Protein AF-A0A6M0AUX8-F1 (afdb_monomer)

Mean predicted aligned error: 8.66 Å

pLDDT: mean 88.02, std 15.2, range [49.84, 98.62]

Sequence (86 aa):
MKFSELLLDSQSQRAIASRIYGVVVGVVTNNQDPEGLGRVKVKYPWLSDEDESDWARIAVTMAGDKRGMYFLPEVDDEVLVAFEHG

Nearest PDB structures (foldseek):
  7aef-assembly1_q  TM=8.353E-01  e=1.362E-05  Algoriphagus machipongonensis
  7b5h-assembly1_AJ  TM=8.438E-01  e=7.020E-05  Nostoc sp. PCC 7120 = FACHB-418
  8gra-assembly1_G  TM=8.857E-01  e=2.440E-04  Bacteroides fragilis
  8kea-assembly1_F  TM=6.554E-01  e=4.436E-05  unclassified Caudoviricetes
  6rbk-assembly1_C  TM=7.771E-01  e=7.387E-03  Serratia entomophila

Radius of gyration: 17.55 Å; Cα contacts (8 Å, |Δi|>4): 120; chains: 1; bounding box: 47×41×32 Å

Solvent-accessible surface area (backbone atoms only — not comparable to full-atom values): 5465 Å² total; per-residue (Å²): 136,60,75,68,57,60,53,51,47,57,63,60,63,58,54,81,67,77,58,46,84,58,71,44,69,28,33,27,70,40,51,83,40,93,82,70,78,63,26,33,22,29,26,35,86,89,79,41,96,84,54,70,50,71,79,37,79,73,91,61,99,39,85,52,92,99,44,65,63,89,82,78,72,51,67,72,37,79,43,81,45,70,50,90,91,47

Foldseek 3Di:
DDPVVVVVCVVPVVDCPPADQFKAKWFFADQPDPVPQRWTKTDGPVPDPPDIDDTDDDDFPDDDDVDGDDDRDDGGDMDIDDDDVD

Secondary structure (DSSP, 8-state):
--HHHHHHHHHHSS-------SEEEEEEEE---TTSS--BEEE-TTT-SS-----BPPP-S-EETTEE---PPPTT-EEEEE-TT-

Structure (mmCIF, N/CA/C/O backbone):
data_AF-A0A6M0AUX8-F1
#
_entry.id   AF-A0A6M0AUX8-F1
#
loop_
_atom_site.group_PDB
_atom_site.id
_atom_site.type_symbol
_atom_site.label_atom_id
_atom_site.label_alt_id
_atom_site.label_comp_id
_atom_site.label_asym_id
_atom_site.label_entity_id
_atom_site.label_seq_id
_atom_site.pdbx_PDB_ins_code
_atom_site.Cartn_x
_atom_site.Cartn_y
_atom_site.Cartn_z
_atom_site.occupancy
_atom_site.B_iso_or_equiv
_atom_site.auth_seq_id
_atom_site.auth_comp_id
_atom_site.auth_asym_id
_atom_site.auth_atom_id
_atom_site.pdbx_PDB_model_num
ATOM 1 N N . MET A 1 1 ? -34.329 29.069 4.414 1.00 52.34 1 MET A N 1
ATOM 2 C CA . MET A 1 1 ? -33.022 28.418 4.192 1.00 52.34 1 MET A CA 1
ATOM 3 C C . MET A 1 1 ? -32.784 28.358 2.697 1.00 52.34 1 MET A C 1
ATOM 5 O O . MET A 1 1 ? -33.693 27.940 1.983 1.00 52.34 1 MET A O 1
ATOM 9 N N . LYS A 1 2 ? -31.668 28.909 2.208 1.00 68.12 2 LYS A N 1
ATOM 10 C CA . LYS A 1 2 ? -31.425 29.054 0.763 1.00 68.12 2 LYS A CA 1
ATOM 11 C C . LYS A 1 2 ? -30.769 27.782 0.221 1.00 68.12 2 LYS A C 1
ATOM 13 O O . LYS A 1 2 ? -29.830 27.274 0.812 1.00 68.12 2 LYS A O 1
ATOM 18 N N . PHE A 1 3 ? -31.221 27.301 -0.938 1.00 69.00 3 PHE A N 1
ATOM 19 C CA . PHE A 1 3 ? -30.674 26.116 -1.625 1.00 69.00 3 PHE A CA 1
ATOM 20 C C . PHE A 1 3 ? -29.154 26.210 -1.888 1.00 69.00 3 PHE A C 1
ATOM 22 O O . PHE A 1 3 ? -28.460 25.202 -1.939 1.00 69.00 3 PHE A O 1
ATOM 29 N N . SER A 1 4 ? -28.619 27.433 -1.977 1.00 64.38 4 SER A N 1
ATOM 30 C CA . SER A 1 4 ? -27.180 27.704 -2.062 1.00 64.38 4 SER A CA 1
ATOM 31 C C . SER A 1 4 ? -26.399 27.312 -0.803 1.00 64.38 4 SER A C 1
ATOM 33 O O . SER A 1 4 ? -25.246 26.918 -0.916 1.00 64.38 4 SER A O 1
ATOM 35 N N . GLU A 1 5 ? -27.003 27.404 0.384 1.00 65.44 5 GLU A N 1
ATOM 36 C CA . GLU A 1 5 ? -26.367 27.024 1.657 1.00 65.44 5 GLU A CA 1
ATOM 37 C C . GLU A 1 5 ? -26.234 25.497 1.762 1.00 65.44 5 GLU A C 1
ATOM 39 O O . GLU A 1 5 ? -25.199 25.003 2.189 1.00 65.44 5 GLU A O 1
ATOM 44 N N . LEU A 1 6 ? -27.217 24.747 1.246 1.00 63.75 6 LEU A N 1
ATOM 45 C CA . LEU A 1 6 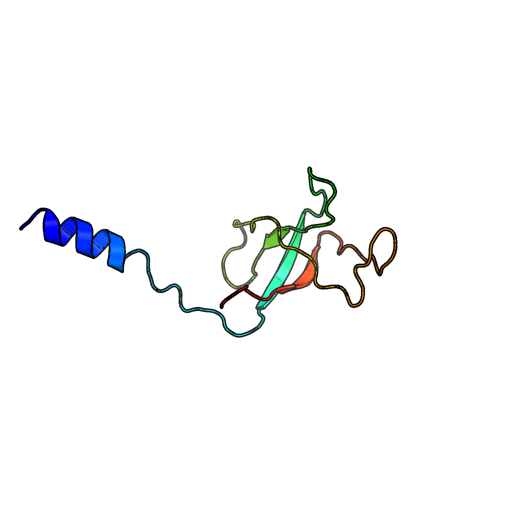? -27.196 23.278 1.199 1.00 63.75 6 LEU A CA 1
ATOM 46 C C . LEU A 1 6 ? -26.087 22.732 0.276 1.00 63.75 6 LEU A C 1
ATOM 48 O O . LEU A 1 6 ? -25.484 21.696 0.549 1.00 63.75 6 LEU A O 1
ATOM 52 N N . LEU A 1 7 ? -25.797 23.440 -0.821 1.00 62.97 7 LEU A N 1
ATOM 53 C CA . LEU A 1 7 ? -24.708 23.087 -1.737 1.00 62.97 7 LEU A CA 1
ATOM 54 C C . LEU A 1 7 ? -23.331 23.445 -1.164 1.00 62.97 7 LEU A C 1
ATOM 56 O O . LEU A 1 7 ? -22.380 22.694 -1.382 1.00 62.97 7 LEU A O 1
ATOM 60 N N . LEU A 1 8 ? -23.229 24.544 -0.410 1.00 58.53 8 LEU A N 1
ATOM 61 C CA . LEU A 1 8 ? -22.000 24.928 0.289 1.00 58.53 8 LEU A CA 1
ATOM 62 C C . LEU A 1 8 ? -21.655 23.934 1.404 1.00 58.53 8 LEU A C 1
ATOM 64 O O . LEU A 1 8 ? -20.491 23.552 1.507 1.00 58.53 8 LEU A O 1
ATOM 68 N N . ASP A 1 9 ? -22.657 23.442 2.139 1.00 58.06 9 ASP A N 1
ATOM 69 C CA . ASP A 1 9 ? -22.475 22.378 3.133 1.00 58.06 9 ASP A CA 1
ATOM 70 C C . ASP A 1 9 ? -22.024 21.061 2.493 1.00 58.06 9 ASP A C 1
ATOM 72 O O . ASP A 1 9 ? -21.118 20.420 3.001 1.00 58.06 9 ASP A O 1
ATOM 76 N N . SER A 1 10 ? -22.534 20.684 1.314 1.00 59.06 10 SER A N 1
ATOM 77 C CA . SER A 1 10 ? -22.071 19.462 0.627 1.00 59.06 10 SER A CA 1
ATOM 78 C C . SER A 1 10 ? -20.612 19.529 0.140 1.00 59.06 10 SER A C 1
ATOM 80 O O . SER A 1 10 ? -19.934 18.505 0.051 1.00 59.06 10 SER A O 1
ATOM 82 N N . GLN A 1 11 ? -20.115 20.732 -0.176 1.00 56.97 11 GLN A N 1
ATOM 83 C CA . GLN A 1 11 ? -18.734 20.957 -0.618 1.00 56.97 11 GLN A CA 1
ATOM 84 C C . GLN A 1 11 ? -17.768 21.097 0.567 1.00 56.97 11 GLN A C 1
ATOM 86 O O . GLN A 1 11 ? -16.611 20.709 0.438 1.00 56.97 11 GLN A O 1
ATOM 91 N N . SER A 1 12 ? -18.230 21.590 1.722 1.00 53.66 12 SER A N 1
ATOM 92 C CA . SER A 1 12 ? -17.462 21.624 2.977 1.00 53.66 12 SER A CA 1
ATOM 93 C C . SER A 1 12 ? -17.519 20.294 3.754 1.00 53.66 12 SER A C 1
ATOM 95 O O . SER A 1 12 ? -16.562 19.952 4.447 1.00 53.66 12 SER A O 1
ATOM 97 N N . GLN A 1 13 ? -18.593 19.507 3.588 1.00 49.84 13 GLN A N 1
ATOM 98 C CA . GLN A 1 13 ? -18.770 18.137 4.101 1.00 49.84 13 GLN A CA 1
ATOM 99 C C . GLN A 1 13 ? -18.168 17.052 3.205 1.00 49.84 13 GLN A C 1
ATOM 101 O O . GLN A 1 13 ? -18.126 15.893 3.622 1.00 49.84 13 GLN A O 1
ATOM 106 N N . ARG A 1 14 ? -17.585 17.396 2.043 1.00 50.84 14 ARG A N 1
ATOM 107 C CA . ARG A 1 14 ? -16.395 16.665 1.571 1.00 50.84 14 ARG A CA 1
ATOM 108 C C . ARG A 1 14 ? -15.287 16.982 2.559 1.00 50.84 14 ARG A C 1
ATOM 110 O O . ARG A 1 14 ? -14.449 17.846 2.321 1.00 50.84 14 ARG A O 1
ATOM 117 N N . ALA A 1 15 ? -15.419 16.359 3.724 1.00 50.88 15 ALA A N 1
ATOM 118 C CA . ALA A 1 15 ? -14.659 16.646 4.904 1.00 50.88 15 ALA A CA 1
ATOM 119 C C . ALA A 1 15 ? -13.191 16.712 4.517 1.00 50.88 15 ALA A C 1
ATOM 121 O O . ALA A 1 15 ? -12.692 15.903 3.730 1.00 50.88 15 ALA A O 1
ATOM 122 N N . ILE A 1 16 ? -12.501 17.667 5.118 1.00 52.47 16 ILE A N 1
ATOM 123 C CA . ILE A 1 16 ? -11.088 17.534 5.404 1.00 52.47 16 ILE A CA 1
ATOM 124 C C . ILE A 1 16 ? -10.972 16.248 6.241 1.00 52.47 16 ILE A C 1
ATOM 126 O O . ILE A 1 16 ? -10.931 16.301 7.466 1.00 52.47 16 ILE A O 1
ATOM 130 N N . ALA A 1 17 ? -10.996 15.074 5.602 1.00 62.56 17 ALA A N 1
ATOM 131 C CA . ALA A 1 17 ? -10.331 13.913 6.147 1.00 62.56 17 ALA A CA 1
ATOM 132 C C . ALA A 1 17 ? -8.922 14.433 6.405 1.00 62.56 17 ALA A C 1
ATOM 134 O O . ALA A 1 17 ? -8.275 14.951 5.489 1.00 62.56 17 ALA A O 1
ATOM 135 N N . SER A 1 18 ? -8.537 14.496 7.678 1.00 75.94 18 SER A N 1
ATOM 136 C CA . SER A 1 18 ? -7.238 15.028 8.056 1.00 75.94 18 SER A CA 1
ATOM 137 C C . SER A 1 18 ? -6.195 14.279 7.241 1.00 75.94 18 SER A C 1
ATOM 139 O O . SER A 1 18 ? -6.053 13.068 7.404 1.00 75.94 18 SER A O 1
ATOM 141 N N . ARG A 1 19 ? -5.532 14.994 6.332 1.00 85.81 19 ARG A N 1
ATOM 142 C CA . ARG A 1 19 ? -4.506 14.424 5.465 1.00 85.81 19 ARG A CA 1
ATOM 143 C C . ARG A 1 19 ? -3.471 13.697 6.310 1.00 85.81 19 ARG A C 1
ATOM 145 O O . ARG A 1 19 ? -3.005 14.243 7.316 1.00 85.81 19 ARG A O 1
ATOM 152 N N . ILE A 1 20 ? -3.108 12.488 5.907 1.00 89.38 20 ILE A N 1
ATOM 153 C CA . ILE A 1 20 ? -2.115 11.678 6.596 1.00 89.38 20 ILE A CA 1
ATOM 154 C C . ILE A 1 20 ? -0.777 11.908 5.904 1.00 89.38 20 ILE A C 1
ATOM 156 O O . ILE A 1 20 ? -0.384 11.213 4.977 1.00 89.38 20 ILE A O 1
ATOM 160 N N . TYR A 1 21 ? -0.028 12.890 6.399 1.00 90.75 21 TYR A N 1
ATOM 161 C CA . TYR A 1 21 ? 1.304 13.210 5.871 1.00 90.75 21 TYR A CA 1
ATOM 162 C C . TYR A 1 21 ? 2.405 12.210 6.282 1.00 90.75 21 TYR A C 1
ATOM 164 O O . TYR A 1 21 ? 3.568 12.403 5.933 1.00 90.75 21 TYR A O 1
ATOM 172 N N . GLY A 1 22 ? 2.061 11.178 7.058 1.00 92.88 22 GLY A N 1
ATOM 173 C CA . GLY A 1 22 ? 2.967 10.116 7.497 1.00 92.88 22 GLY A CA 1
ATOM 174 C C . GLY A 1 22 ? 2.694 8.782 6.803 1.00 92.88 22 GLY A C 1
ATOM 175 O O . GLY A 1 22 ? 2.023 8.718 5.776 1.00 92.88 22 GLY A O 1
ATOM 176 N N . VAL A 1 23 ? 3.203 7.706 7.401 1.00 96.38 23 VAL A N 1
ATOM 177 C CA . VAL A 1 23 ? 2.850 6.332 7.025 1.00 96.38 23 VAL A CA 1
ATOM 178 C C . VAL A 1 23 ? 1.966 5.709 8.096 1.00 96.38 23 VAL A C 1
ATOM 180 O O . VAL A 1 23 ? 2.092 6.038 9.276 1.00 96.38 23 VAL A O 1
ATOM 183 N N . VAL A 1 24 ? 1.094 4.797 7.685 1.00 96.31 24 VAL A N 1
ATOM 184 C CA . VAL A 1 24 ? 0.284 3.971 8.588 1.00 96.31 24 VAL A CA 1
ATOM 185 C C . VAL A 1 24 ? 0.578 2.499 8.356 1.00 96.31 24 VAL A C 1
ATOM 187 O O . VAL A 1 24 ? 1.078 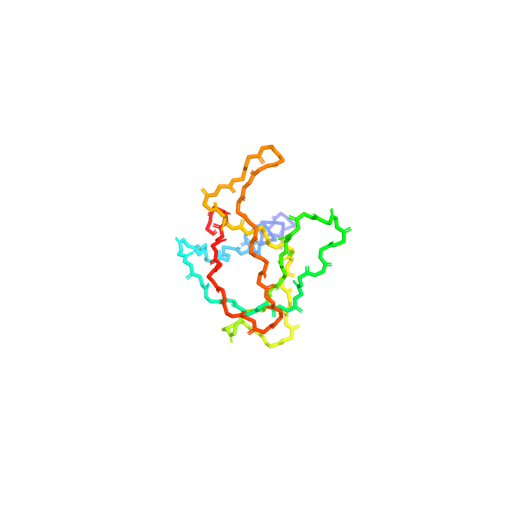2.115 7.301 1.00 96.31 24 VAL A O 1
ATOM 190 N N . VAL A 1 25 ? 0.245 1.676 9.344 1.00 97.50 25 VAL A N 1
ATOM 191 C CA . VAL A 1 25 ? 0.272 0.222 9.198 1.00 97.50 25 VAL A CA 1
ATOM 192 C C . VAL A 1 25 ? -0.984 -0.236 8.458 1.00 97.50 25 VAL A C 1
ATOM 194 O O . VAL A 1 25 ? -2.093 0.202 8.781 1.00 97.50 25 VAL A O 1
ATOM 197 N N . GLY A 1 26 ? -0.799 -1.120 7.482 1.00 97.81 26 GLY A N 1
ATOM 198 C CA . GLY A 1 26 ? -1.855 -1.882 6.825 1.00 97.81 26 GLY A CA 1
ATOM 199 C C . GLY A 1 26 ? -1.532 -3.374 6.839 1.00 97.81 26 GLY A C 1
ATOM 200 O O . GLY A 1 26 ? -0.370 -3.758 6.942 1.00 97.81 26 GLY A O 1
ATOM 201 N N . VAL A 1 27 ? -2.562 -4.206 6.730 1.00 98.38 27 VAL A N 1
ATOM 202 C CA . VAL A 1 27 ? -2.430 -5.663 6.589 1.00 98.38 27 VAL A CA 1
ATOM 203 C C . VAL A 1 27 ? -2.991 -6.060 5.237 1.00 98.38 27 VAL A C 1
ATOM 205 O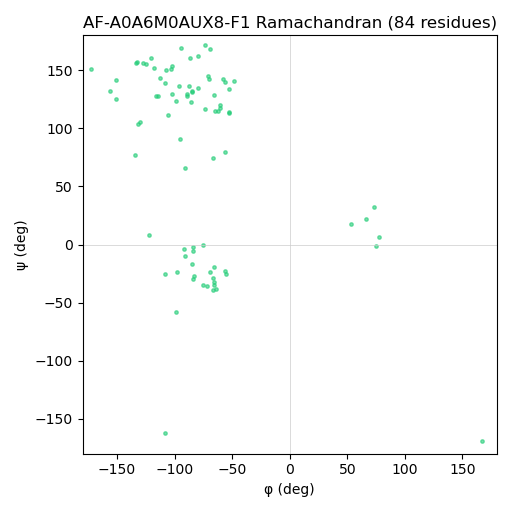 O . VAL A 1 27 ? -4.112 -5.670 4.910 1.00 98.38 27 VAL A O 1
ATOM 208 N N . VAL A 1 28 ? -2.224 -6.803 4.447 1.00 98.56 28 VAL A N 1
ATOM 209 C CA . VAL A 1 28 ? -2.611 -7.199 3.089 1.00 98.56 28 VAL A CA 1
ATOM 210 C C . VAL A 1 28 ? -3.822 -8.127 3.130 1.00 98.56 28 VAL A C 1
ATOM 212 O O . VAL A 1 28 ? -3.823 -9.137 3.827 1.00 98.56 28 VAL A O 1
ATOM 215 N N . THR A 1 29 ? -4.850 -7.796 2.353 1.00 98.56 29 THR A N 1
ATOM 216 C CA . THR A 1 29 ? -6.079 -8.598 2.215 1.00 98.56 29 THR A CA 1
ATOM 217 C C . THR A 1 29 ? -6.175 -9.278 0.855 1.00 98.56 29 THR A C 1
ATOM 219 O O . THR A 1 29 ? -6.829 -10.311 0.72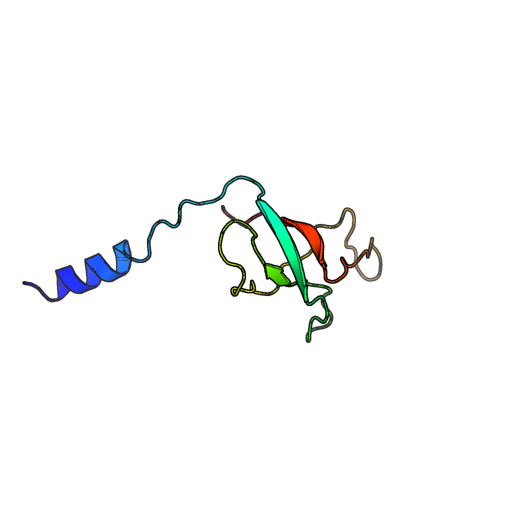5 1.00 98.56 29 THR A O 1
ATOM 222 N N . ASN A 1 30 ? -5.526 -8.717 -0.169 1.00 98.50 30 ASN A N 1
ATOM 223 C CA . ASN A 1 30 ? -5.564 -9.248 -1.525 1.00 98.50 30 ASN A CA 1
ATOM 224 C C . ASN A 1 30 ? -4.328 -8.815 -2.324 1.00 98.50 30 ASN A C 1
ATOM 226 O O . ASN A 1 30 ? -3.998 -7.632 -2.364 1.00 98.50 30 ASN A O 1
ATOM 230 N N . ASN A 1 31 ? -3.681 -9.758 -3.004 1.00 98.25 31 ASN A N 1
ATOM 231 C CA . ASN A 1 31 ? -2.549 -9.517 -3.902 1.00 98.25 31 ASN A CA 1
ATOM 232 C C . ASN A 1 31 ? -2.801 -10.016 -5.344 1.00 98.25 31 ASN A C 1
ATOM 234 O O . ASN A 1 31 ? -1.910 -9.971 -6.190 1.00 98.25 31 ASN A O 1
ATOM 238 N N . GLN A 1 32 ? -4.031 -10.441 -5.651 1.00 98.19 32 GLN A N 1
ATOM 239 C CA . GLN A 1 32 ? -4.452 -10.945 -6.959 1.00 98.19 32 GLN A CA 1
ATOM 240 C C . GLN A 1 32 ? -4.989 -9.812 -7.842 1.00 98.19 32 GLN A C 1
ATOM 242 O O . GLN A 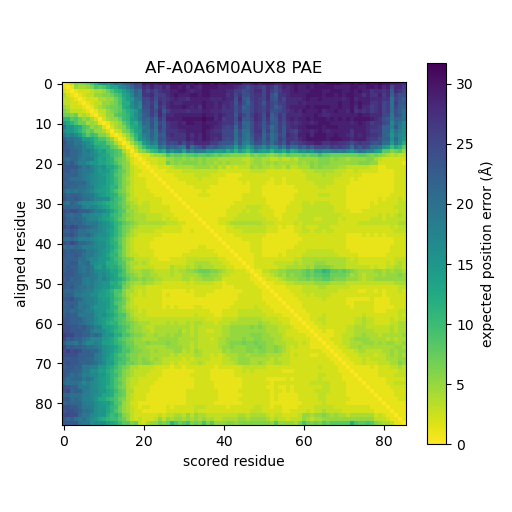1 32 ? -6.179 -9.749 -8.161 1.00 98.19 32 GLN A O 1
ATOM 247 N N . ASP A 1 33 ? -4.105 -8.883 -8.206 1.00 98.06 33 ASP A N 1
ATOM 248 C CA . ASP A 1 33 ? -4.438 -7.724 -9.038 1.00 98.06 33 ASP A CA 1
ATOM 249 C C . ASP A 1 33 ? -4.959 -8.156 -10.427 1.00 98.06 33 ASP A C 1
ATOM 251 O O . ASP A 1 33 ? -4.199 -8.751 -11.201 1.00 98.06 33 ASP A O 1
ATOM 255 N N . PRO A 1 34 ? -6.216 -7.832 -10.798 1.00 98.00 34 PRO A N 1
ATOM 256 C CA . PRO A 1 34 ? -6.805 -8.257 -12.069 1.00 98.00 34 PRO A CA 1
ATOM 257 C C . PRO A 1 34 ? -6.116 -7.650 -13.299 1.00 98.00 34 PRO A C 1
ATOM 259 O O . PRO A 1 34 ? -6.259 -8.183 -14.398 1.00 98.00 34 PRO A O 1
ATOM 262 N N . GLU A 1 35 ? -5.371 -6.553 -13.137 1.00 97.69 35 GLU A N 1
ATOM 263 C CA . GLU A 1 35 ? -4.605 -5.921 -14.217 1.00 97.69 35 GLU A CA 1
ATOM 264 C C . GLU A 1 35 ? -3.158 -6.434 -14.298 1.00 97.69 35 GLU A C 1
ATOM 266 O O . GLU A 1 35 ? -2.413 -6.045 -15.196 1.00 97.69 35 GLU A O 1
ATOM 271 N N . GLY A 1 36 ? -2.736 -7.303 -13.371 1.00 94.50 36 GLY A N 1
ATOM 272 C CA . GLY A 1 36 ? -1.380 -7.854 -13.350 1.00 94.50 36 GLY A CA 1
ATOM 273 C C . GLY A 1 36 ? -0.288 -6.816 -13.068 1.00 94.50 36 GLY A C 1
ATOM 274 O O . GLY A 1 36 ? 0.870 -7.039 -13.419 1.00 94.50 36 GLY A O 1
ATOM 275 N N . LEU A 1 37 ? -0.632 -5.682 -12.444 1.00 94.31 37 LEU A N 1
ATOM 276 C CA . LEU A 1 37 ? 0.317 -4.608 -12.121 1.00 94.31 37 LEU A CA 1
ATOM 277 C C . LEU A 1 37 ? 1.075 -4.855 -10.806 1.00 94.31 37 LEU A C 1
ATOM 279 O O . LEU A 1 37 ? 1.979 -4.090 -10.470 1.00 94.31 37 LEU A O 1
ATOM 283 N N . GLY A 1 38 ? 0.723 -5.911 -10.063 1.00 95.62 38 GLY A N 1
ATOM 284 C CA . GLY A 1 38 ? 1.353 -6.259 -8.787 1.00 95.62 38 GLY A CA 1
ATOM 285 C C . GLY A 1 38 ? 0.970 -5.320 -7.642 1.00 95.62 38 GLY A C 1
ATOM 286 O O . GLY A 1 38 ? 1.795 -5.046 -6.773 1.00 95.62 38 GLY A O 1
ATOM 287 N N . ARG A 1 39 ? -0.254 -4.781 -7.667 1.00 98.12 39 ARG A N 1
ATOM 288 C CA . ARG A 1 39 ? -0.820 -3.996 -6.564 1.00 98.12 39 ARG A CA 1
ATOM 289 C C . ARG A 1 39 ? -1.349 -4.914 -5.464 1.00 98.12 39 ARG A C 1
ATOM 291 O O . ARG A 1 39 ? -1.636 -6.084 -5.704 1.00 98.12 39 ARG A O 1
ATOM 298 N N . VAL A 1 40 ? -1.537 -4.348 -4.278 1.00 98.62 40 VAL A N 1
ATOM 299 C CA . VAL A 1 40 ? -2.195 -5.030 -3.157 1.00 98.62 40 VAL A CA 1
ATOM 300 C C . VAL A 1 40 ? -3.361 -4.206 -2.642 1.00 98.62 40 VAL A C 1
ATOM 302 O O . VAL A 1 40 ? -3.375 -2.983 -2.778 1.00 98.62 40 VAL A O 1
ATOM 305 N N . LYS A 1 41 ? -4.325 -4.869 -2.023 1.00 98.62 41 LYS A N 1
ATOM 306 C CA . LYS A 1 41 ? -5.291 -4.235 -1.135 1.00 98.62 41 LYS A CA 1
ATOM 307 C C . LYS A 1 41 ? -4.922 -4.528 0.305 1.00 98.62 41 LYS A C 1
ATOM 309 O O . LYS A 1 41 ? -4.320 -5.563 0.599 1.00 98.62 41 LYS A O 1
ATOM 314 N N . VAL A 1 42 ? -5.278 -3.608 1.188 1.00 98.56 42 VAL A N 1
ATOM 315 C CA . VAL A 1 42 ? -5.010 -3.711 2.617 1.00 98.56 42 VAL A CA 1
ATOM 316 C C . VAL A 1 42 ? -6.257 -3.379 3.419 1.00 98.56 42 VAL A C 1
ATOM 318 O O . VAL A 1 42 ? -7.117 -2.621 2.972 1.00 98.56 42 VAL A O 1
ATOM 321 N N . LYS A 1 43 ? -6.309 -3.869 4.651 1.00 9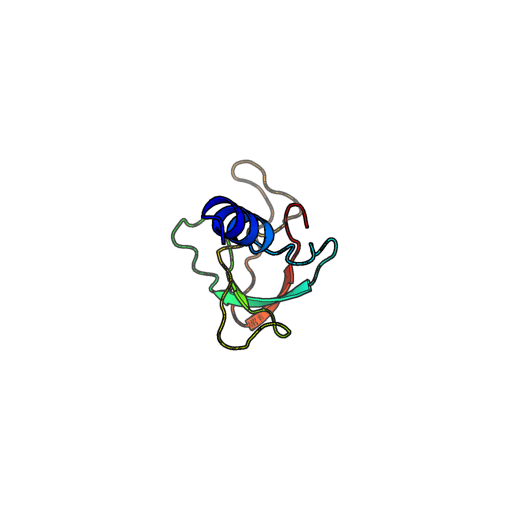8.19 43 LYS A N 1
ATOM 322 C CA . LYS A 1 43 ? -7.137 -3.294 5.710 1.00 98.19 43 LYS A CA 1
ATOM 323 C C . LYS A 1 43 ? -6.274 -2.463 6.649 1.00 98.19 43 LYS A C 1
ATOM 325 O O . LYS A 1 43 ? -5.080 -2.727 6.811 1.00 98.19 43 LYS A O 1
ATOM 330 N N . TYR A 1 44 ? -6.884 -1.478 7.296 1.00 96.88 44 TYR A N 1
ATOM 331 C CA . TYR A 1 44 ? -6.217 -0.633 8.283 1.00 96.88 44 TYR A CA 1
ATOM 332 C C . TYR A 1 44 ? -6.696 -1.031 9.683 1.00 96.88 44 TYR A C 1
ATOM 334 O O . TYR A 1 44 ? -7.848 -0.742 10.009 1.00 96.88 44 TYR A O 1
ATOM 342 N N . PRO A 1 45 ? -5.843 -1.635 10.540 1.00 94.69 45 PRO A N 1
ATOM 343 C CA . PRO A 1 45 ? -6.266 -2.136 11.856 1.00 94.69 45 PRO A CA 1
ATOM 344 C C . PRO A 1 45 ? -6.913 -1.089 12.774 1.00 94.69 45 PRO A C 1
ATOM 346 O O . PRO A 1 45 ? -7.638 -1.427 13.701 1.00 94.69 45 PRO A O 1
ATOM 349 N N . TRP A 1 46 ? -6.631 0.194 12.541 1.00 92.00 46 TRP A N 1
ATOM 350 C CA . TRP A 1 46 ? -7.166 1.315 13.314 1.00 92.00 46 TRP A CA 1
ATOM 351 C C . TRP A 1 46 ? -8.478 1.889 12.755 1.00 92.00 46 TRP A C 1
ATOM 353 O O . TRP A 1 46 ? -9.082 2.734 13.413 1.00 92.00 46 TRP A O 1
ATOM 3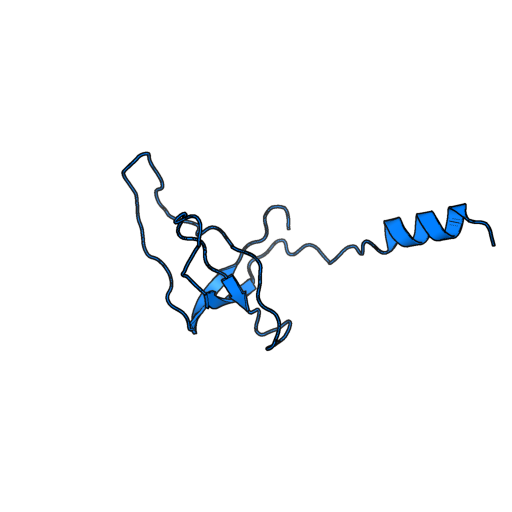63 N N . LEU A 1 47 ? -8.896 1.482 11.552 1.00 92.00 47 LEU A N 1
ATOM 364 C CA . LEU A 1 47 ? -10.081 2.013 10.875 1.00 92.00 47 LEU A CA 1
ATOM 365 C C . LEU A 1 47 ? -11.293 1.093 11.057 1.00 92.00 47 LEU A C 1
ATOM 367 O O . LEU A 1 47 ? -12.322 1.540 11.555 1.00 92.00 47 LEU A O 1
ATOM 371 N N . SER A 1 48 ? -11.169 -0.169 10.635 1.00 91.88 48 SER A N 1
ATOM 372 C CA . SER A 1 48 ? -12.245 -1.168 10.620 1.00 91.88 48 SER A CA 1
ATOM 373 C C . SER A 1 48 ? -11.683 -2.545 10.252 1.00 91.88 48 SER A C 1
ATOM 375 O O . SER A 1 48 ? -10.708 -2.636 9.502 1.00 91.88 48 SER A O 1
ATOM 377 N N . ASP A 1 49 ? -12.314 -3.612 10.748 1.00 89.38 49 ASP A N 1
ATOM 378 C CA . ASP A 1 49 ? -12.004 -4.997 10.361 1.00 89.38 49 ASP A CA 1
ATOM 379 C C . ASP A 1 49 ? -12.730 -5.443 9.081 1.00 89.38 49 ASP A C 1
ATOM 381 O O . ASP A 1 49 ? -12.355 -6.453 8.483 1.00 89.38 49 ASP A O 1
ATOM 385 N N . GLU A 1 50 ? -13.767 -4.709 8.672 1.00 92.56 50 GLU A N 1
ATOM 386 C CA . GLU A 1 50 ? -14.640 -5.057 7.542 1.00 92.56 50 GLU A CA 1
ATOM 387 C C . GLU A 1 50 ? -14.246 -4.330 6.249 1.00 92.56 50 GLU A C 1
ATOM 389 O O . GLU A 1 50 ? -14.544 -4.810 5.155 1.00 92.56 50 GLU A O 1
ATOM 394 N N . ASP A 1 51 ? -13.570 -3.183 6.367 1.00 94.62 51 ASP A N 1
ATOM 395 C CA . ASP A 1 51 ? -13.214 -2.351 5.222 1.00 94.62 51 ASP A CA 1
ATOM 396 C C . ASP A 1 51 ? -11.908 -2.809 4.564 1.00 94.62 51 ASP A C 1
ATOM 398 O O . ASP A 1 51 ? -10.861 -2.960 5.200 1.00 94.62 51 ASP A O 1
ATOM 402 N N . GLU A 1 52 ? -11.965 -2.951 3.243 1.00 96.94 52 GLU A N 1
ATOM 403 C CA . GLU A 1 52 ? -10.822 -3.212 2.375 1.00 96.94 52 GLU A CA 1
ATOM 404 C C . GLU A 1 52 ? -10.506 -1.957 1.545 1.00 96.94 52 GLU A C 1
ATOM 406 O O . GLU A 1 52 ? -11.406 -1.282 1.039 1.00 96.94 52 GLU A O 1
ATOM 411 N N . SER A 1 53 ? -9.221 -1.640 1.377 1.00 97.38 53 SER A N 1
ATOM 412 C CA . SER A 1 53 ? -8.780 -0.530 0.535 1.00 97.38 53 SER A CA 1
ATOM 413 C C . SER A 1 53 ? -9.015 -0.788 -0.958 1.00 97.38 53 SER A C 1
ATOM 415 O O . SER A 1 53 ? -9.229 -1.911 -1.416 1.00 97.38 53 SER A O 1
ATOM 417 N N . ASP A 1 54 ? -8.870 0.263 -1.764 1.00 97.44 54 ASP A N 1
ATOM 418 C CA . ASP A 1 54 ? -8.615 0.079 -3.194 1.00 97.44 54 ASP A CA 1
ATOM 419 C C . ASP A 1 54 ? -7.165 -0.392 -3.435 1.00 97.44 54 ASP A C 1
ATOM 421 O O . ASP A 1 54 ? -6.340 -0.427 -2.514 1.00 97.44 54 ASP A O 1
ATOM 425 N N . TRP A 1 55 ? -6.849 -0.762 -4.674 1.00 98.19 55 TRP A N 1
ATOM 426 C CA . TRP A 1 55 ? -5.536 -1.243 -5.087 1.00 98.19 55 TRP A CA 1
ATOM 427 C C . TRP A 1 55 ? -4.441 -0.189 -4.891 1.00 98.19 55 TRP A C 1
ATOM 429 O O . TRP A 1 55 ? -4.387 0.830 -5.584 1.00 98.19 55 TRP A O 1
ATOM 439 N N . ALA A 1 56 ? -3.502 -0.487 -4.000 1.00 97.94 56 ALA A N 1
ATOM 440 C CA . ALA A 1 56 ? -2.329 0.322 -3.727 1.00 97.94 56 ALA A CA 1
ATOM 441 C C . ALA A 1 56 ? -1.110 -0.177 -4.516 1.00 97.94 56 ALA A C 1
ATOM 443 O O . ALA A 1 56 ? -0.820 -1.373 -4.595 1.00 97.94 56 ALA A O 1
ATOM 444 N N . ARG A 1 57 ? -0.363 0.768 -5.092 1.00 96.81 57 ARG A N 1
ATOM 445 C CA . ARG A 1 57 ? 0.933 0.493 -5.730 1.00 96.81 57 ARG A CA 1
ATOM 446 C C . ARG A 1 57 ? 1.982 0.164 -4.666 1.00 96.81 57 ARG A C 1
ATOM 448 O O . ARG A 1 57 ? 1.996 0.785 -3.607 1.00 96.81 57 ARG A O 1
ATOM 455 N N . ILE A 1 58 ? 2.904 -0.741 -4.988 1.00 96.19 58 ILE A N 1
ATOM 456 C CA . ILE A 1 58 ? 4.042 -1.068 -4.121 1.00 96.19 58 ILE A CA 1
ATOM 457 C C . ILE A 1 58 ? 5.222 -0.144 -4.432 1.00 96.19 58 ILE A C 1
ATOM 459 O O . ILE A 1 58 ? 5.658 -0.027 -5.579 1.00 96.19 58 ILE A O 1
ATOM 463 N N . ALA A 1 59 ? 5.763 0.500 -3.398 1.00 94.88 59 ALA A N 1
ATOM 464 C CA . ALA A 1 59 ? 7.019 1.228 -3.506 1.00 94.88 59 ALA A CA 1
ATOM 465 C C . ALA A 1 59 ? 8.183 0.229 -3.576 1.00 94.88 59 ALA A C 1
ATOM 467 O O . ALA A 1 59 ? 8.437 -0.513 -2.630 1.00 94.88 59 ALA A O 1
ATOM 468 N N . VAL A 1 60 ? 8.902 0.223 -4.698 1.00 94.56 60 VAL A N 1
ATOM 469 C CA . VAL A 1 60 ? 10.073 -0.635 -4.914 1.00 94.56 60 VAL A CA 1
ATOM 470 C C . VAL A 1 60 ? 11.325 0.208 -5.123 1.00 94.56 60 VAL A C 1
ATOM 472 O O . VAL A 1 60 ? 11.276 1.328 -5.626 1.00 94.56 60 VAL A O 1
ATOM 475 N N . THR A 1 61 ? 12.476 -0.346 -4.766 1.00 95.44 61 THR A N 1
ATOM 476 C CA . THR A 1 61 ? 13.790 0.304 -4.908 1.00 95.44 61 THR A CA 1
ATOM 477 C C . THR A 1 61 ? 14.236 0.466 -6.369 1.00 95.44 61 THR A C 1
ATOM 479 O O . THR A 1 61 ? 15.053 1.338 -6.660 1.00 95.44 61 THR A O 1
ATOM 482 N N . MET A 1 62 ? 13.720 -0.352 -7.298 1.00 96.31 62 MET A N 1
ATOM 483 C CA . MET A 1 62 ? 13.964 -0.238 -8.742 1.00 96.31 62 MET A CA 1
ATOM 484 C C . MET A 1 62 ? 12.767 -0.770 -9.553 1.00 96.31 62 MET A C 1
ATOM 486 O O . MET A 1 62 ? 12.411 -1.938 -9.414 1.00 96.31 62 MET A O 1
ATOM 490 N N . ALA A 1 63 ? 12.223 0.050 -10.462 1.00 94.50 63 ALA A N 1
ATOM 491 C CA . ALA A 1 63 ? 11.165 -0.312 -11.419 1.00 94.50 63 ALA A CA 1
ATOM 492 C C . ALA A 1 63 ? 11.496 0.205 -12.835 1.00 94.50 63 ALA A C 1
ATOM 494 O O . ALA A 1 63 ? 11.002 1.244 -13.267 1.00 94.50 63 ALA A O 1
ATOM 495 N N . GLY A 1 64 ? 12.402 -0.474 -13.541 1.00 94.75 64 GLY A N 1
ATOM 496 C CA . GLY A 1 64 ? 12.752 -0.167 -14.932 1.00 94.75 64 GLY A CA 1
ATOM 497 C C . GLY A 1 64 ? 11.968 -1.010 -15.944 1.00 94.75 64 GLY A C 1
ATOM 498 O O . GLY A 1 64 ? 11.340 -2.008 -15.597 1.00 94.75 64 GLY A O 1
ATOM 499 N N . ASP A 1 65 ? 12.045 -0.648 -17.228 1.00 95.81 65 ASP A N 1
ATOM 500 C CA . ASP A 1 65 ? 11.425 -1.448 -18.293 1.00 95.81 65 ASP A CA 1
ATOM 501 C C . ASP A 1 65 ? 12.022 -2.867 -18.326 1.00 95.81 65 ASP A C 1
ATOM 503 O O . ASP A 1 65 ? 13.235 -3.040 -18.483 1.00 95.81 65 ASP A O 1
ATOM 507 N N . LYS A 1 66 ? 11.164 -3.876 -18.125 1.00 92.75 66 LYS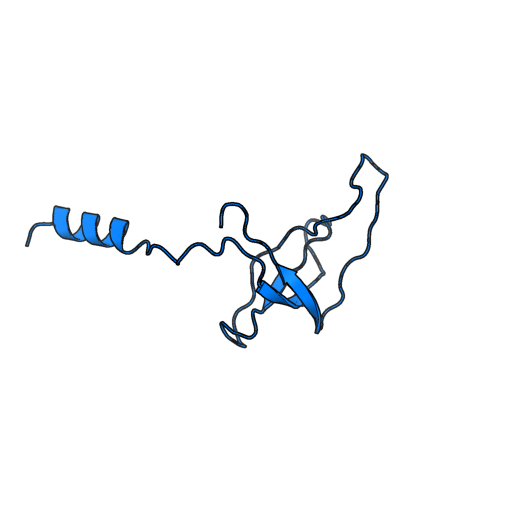 A N 1
ATOM 508 C CA . LYS A 1 66 ? 11.499 -5.314 -18.051 1.00 92.75 66 LYS A CA 1
ATOM 509 C C . LYS A 1 66 ? 12.596 -5.683 -17.038 1.00 92.75 66 LYS A C 1
ATOM 511 O O . LYS A 1 66 ? 13.177 -6.763 -17.139 1.00 92.75 66 LYS A O 1
ATOM 516 N N . ARG A 1 67 ? 12.906 -4.813 -16.070 1.00 94.81 67 ARG A N 1
ATOM 517 C CA . ARG A 1 67 ? 13.910 -5.069 -15.026 1.00 94.81 67 ARG A CA 1
ATOM 518 C C . ARG A 1 67 ? 13.574 -4.319 -13.745 1.00 94.81 67 ARG A C 1
ATOM 520 O O . ARG A 1 67 ? 13.185 -3.159 -13.783 1.00 94.81 67 ARG A O 1
ATOM 527 N N . GLY A 1 68 ? 13.802 -4.934 -12.599 1.00 93.81 68 GLY A N 1
ATOM 528 C CA . GLY A 1 68 ? 13.504 -4.294 -11.326 1.00 93.81 68 GLY A CA 1
ATOM 529 C C . GLY A 1 68 ? 13.540 -5.278 -10.180 1.00 93.81 68 GLY A C 1
ATOM 530 O O . GLY A 1 68 ? 13.975 -6.419 -10.339 1.00 93.81 68 GLY A O 1
ATOM 531 N N . MET A 1 69 ? 13.064 -4.815 -9.034 1.00 94.62 69 MET A N 1
ATOM 532 C CA . MET A 1 69 ? 12.812 -5.660 -7.877 1.00 94.62 69 MET A CA 1
ATOM 533 C C . MET A 1 69 ? 11.316 -5.929 -7.782 1.00 94.62 69 MET A C 1
ATOM 535 O O . MET A 1 69 ? 10.512 -5.001 -7.840 1.00 94.62 69 MET A O 1
ATOM 539 N N . TYR A 1 70 ? 10.964 -7.205 -7.651 1.00 92.06 70 TYR A N 1
ATOM 540 C CA . TYR A 1 70 ? 9.589 -7.655 -7.509 1.00 92.06 70 TYR A CA 1
ATOM 541 C C . TYR A 1 70 ? 9.498 -8.593 -6.310 1.00 92.06 70 TYR A C 1
ATOM 543 O O . TYR A 1 70 ? 9.959 -9.732 -6.364 1.00 92.06 70 TYR A O 1
ATOM 551 N N . PHE A 1 71 ? 8.929 -8.074 -5.228 1.00 92.75 71 PHE A N 1
ATOM 552 C CA . PHE A 1 71 ? 8.564 -8.823 -4.034 1.00 92.75 71 PHE A CA 1
ATOM 553 C C . PHE A 1 71 ? 7.133 -8.418 -3.707 1.00 92.75 71 PHE A C 1
ATOM 555 O O . PHE A 1 71 ? 6.903 -7.291 -3.269 1.00 92.75 71 PHE A O 1
ATOM 562 N N . LEU A 1 72 ? 6.183 -9.293 -4.026 1.00 96.56 72 LEU A N 1
ATOM 563 C CA . LEU A 1 72 ? 4.771 -9.060 -3.763 1.00 96.56 72 LEU A CA 1
ATOM 564 C C . LEU A 1 72 ? 4.468 -9.517 -2.329 1.00 96.56 72 LEU A C 1
ATOM 566 O O . LEU A 1 72 ? 4.738 -10.678 -2.029 1.00 96.56 72 LEU A O 1
ATOM 570 N N . PRO A 1 73 ? 3.952 -8.639 -1.455 1.00 98.00 73 PRO A N 1
ATOM 571 C CA . PRO A 1 73 ? 3.469 -9.047 -0.140 1.00 98.00 73 PRO A CA 1
ATOM 572 C C . PRO A 1 73 ? 2.362 -10.103 -0.241 1.00 98.00 73 PRO A C 1
ATOM 574 O O . PRO A 1 73 ? 1.513 -10.041 -1.141 1.00 98.00 73 PRO A O 1
ATOM 577 N N . GLU A 1 74 ? 2.365 -11.059 0.680 1.00 98.44 74 GLU A N 1
ATOM 578 C CA . GLU A 1 74 ? 1.325 -12.081 0.776 1.00 98.44 74 GLU A CA 1
ATOM 579 C C . GLU A 1 74 ? 0.145 -11.588 1.615 1.00 98.44 74 GLU A C 1
ATOM 581 O O . GLU A 1 74 ? 0.253 -10.627 2.376 1.00 98.44 74 GLU A O 1
ATOM 586 N N . VAL A 1 75 ? -1.012 -12.234 1.462 1.00 98.44 75 VAL A N 1
ATOM 587 C CA . VAL A 1 75 ? -2.158 -11.989 2.350 1.00 98.44 75 VAL A CA 1
ATOM 588 C C . VAL A 1 75 ? -1.736 -12.238 3.800 1.00 98.44 75 VAL A C 1
ATOM 590 O O . VAL A 1 75 ? -1.001 -13.183 4.074 1.00 98.44 75 VAL A O 1
ATOM 593 N N . ASP A 1 76 ? -2.214 -11.379 4.700 1.00 98.25 76 ASP A N 1
ATOM 594 C CA . ASP A 1 76 ? -1.865 -11.302 6.124 1.00 98.25 76 ASP A CA 1
ATOM 595 C C . ASP A 1 76 ? -0.482 -10.700 6.454 1.00 98.25 76 ASP A C 1
ATOM 597 O O . ASP A 1 76 ? -0.185 -10.500 7.635 1.00 98.25 76 ASP A O 1
ATOM 601 N N . ASP A 1 77 ? 0.330 -10.308 5.462 1.00 98.62 77 ASP A N 1
ATOM 602 C CA . ASP A 1 77 ? 1.561 -9.549 5.720 1.00 98.62 77 ASP A CA 1
ATOM 603 C C . ASP A 1 77 ? 1.260 -8.114 6.189 1.00 98.62 77 ASP A C 1
ATOM 605 O O . ASP A 1 77 ? 0.359 -7.432 5.686 1.00 98.62 77 ASP A O 1
ATOM 609 N N . GLU A 1 78 ? 2.071 -7.621 7.128 1.00 98.38 78 GLU A N 1
ATOM 610 C CA . GLU A 1 78 ? 2.048 -6.227 7.577 1.00 98.38 78 GLU A CA 1
ATOM 611 C C . GLU A 1 78 ? 2.907 -5.341 6.661 1.00 98.38 78 GLU A C 1
ATOM 613 O O . GLU A 1 78 ? 4.062 -5.652 6.360 1.00 98.38 78 GLU A O 1
ATOM 618 N N . VAL A 1 79 ? 2.356 -4.201 6.240 1.00 98.38 79 VAL A N 1
ATOM 619 C CA . VAL A 1 79 ? 3.011 -3.240 5.346 1.00 98.38 79 VAL A CA 1
ATOM 620 C C . VAL A 1 79 ? 2.870 -1.803 5.845 1.00 98.38 79 VAL A C 1
ATOM 622 O O . VAL A 1 79 ? 1.925 -1.446 6.550 1.00 98.38 79 VAL A O 1
ATOM 625 N N . LEU A 1 80 ? 3.803 -0.945 5.425 1.00 98.06 80 LEU A N 1
ATOM 626 C CA . LEU A 1 80 ? 3.679 0.503 5.582 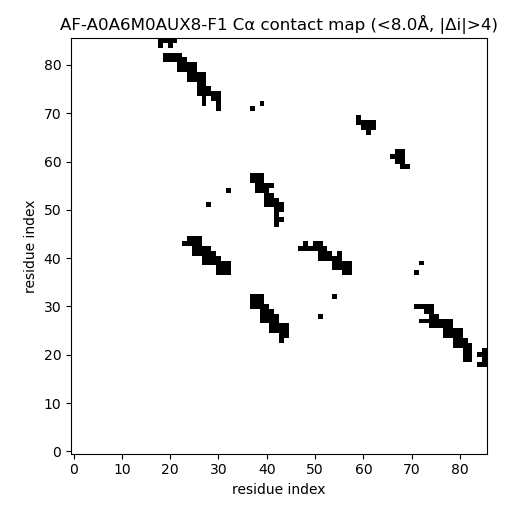1.00 98.06 80 LEU A CA 1
ATOM 627 C C . LEU A 1 80 ? 2.971 1.104 4.367 1.00 98.06 80 LEU A C 1
ATOM 629 O O . LEU A 1 80 ? 3.378 0.881 3.227 1.00 98.06 80 LEU A O 1
ATOM 633 N N . VAL A 1 81 ? 1.948 1.915 4.624 1.00 97.69 81 VAL A N 1
ATOM 634 C CA . VAL A 1 81 ? 1.137 2.587 3.605 1.00 97.69 81 VAL A CA 1
ATOM 635 C C . VAL A 1 81 ? 1.340 4.093 3.699 1.00 97.69 81 VAL A C 1
ATOM 637 O O . VAL A 1 81 ? 1.191 4.682 4.770 1.00 97.69 81 VAL A O 1
ATOM 640 N N . ALA A 1 82 ? 1.673 4.713 2.569 1.00 96.81 82 ALA A N 1
ATOM 641 C CA . ALA A 1 82 ? 1.785 6.159 2.415 1.00 96.81 82 ALA A CA 1
ATOM 642 C C . ALA A 1 82 ? 0.687 6.667 1.474 1.00 96.81 82 ALA A C 1
ATOM 644 O O . ALA A 1 82 ? 0.381 6.020 0.471 1.00 96.81 82 ALA A O 1
ATOM 645 N N . PHE A 1 83 ? 0.138 7.843 1.764 1.00 94.50 83 PHE A N 1
ATOM 646 C CA . PHE A 1 83 ? -0.910 8.460 0.957 1.00 94.50 83 PHE A CA 1
ATOM 647 C C . PHE A 1 83 ? -0.315 9.517 0.024 1.00 94.50 83 PHE A C 1
ATOM 649 O O . PHE A 1 83 ? 0.364 10.454 0.452 1.00 94.50 83 PHE A O 1
ATOM 656 N N . GLU A 1 84 ? -0.557 9.368 -1.279 1.00 90.75 84 GLU A N 1
ATOM 657 C CA . GLU A 1 84 ? -0.124 10.344 -2.278 1.00 90.75 84 GLU A CA 1
ATOM 658 C C . GLU A 1 84 ? -0.865 11.670 -2.031 1.00 90.75 84 GLU A C 1
ATOM 660 O O . GLU A 1 84 ? -2.085 11.736 -2.147 1.00 90.75 84 GLU A O 1
ATOM 665 N N . HIS A 1 85 ? -0.115 12.720 -1.673 1.00 88.19 85 HIS A N 1
ATOM 666 C CA . HIS A 1 85 ? -0.599 14.051 -1.255 1.00 88.19 85 HIS A CA 1
ATOM 667 C C . HIS A 1 85 ? -1.141 14.197 0.177 1.00 88.19 85 HIS A C 1
ATOM 669 O O . HIS A 1 85 ? -1.564 15.305 0.533 1.00 88.19 85 HIS A O 1
ATOM 675 N N . GLY A 1 86 ? -1.017 13.156 1.002 1.00 84.56 86 GLY A N 1
ATOM 676 C CA . GLY A 1 86 ? -1.431 13.156 2.405 1.00 84.56 86 GLY A CA 1
ATOM 677 C C . GLY A 1 86 ? -2.887 12.777 2.593 1.00 84.56 86 GLY A C 1
ATOM 678 O O . GLY A 1 86 ? -3.758 13.590 2.223 1.00 84.56 86 GLY A O 1
#